Protein AF-A0AAV1IHC8-F1 (afdb_monomer_lite)

Foldseek 3Di:
DDDDDPPPVVVVVVVVVVVVVVVVVVVVVVVVVVVVVVVVVVVVVVVVVVVVVVCCVVQVPDPNNVVVVVVVVLVVVCVVVDQQDVPGHRCPCVVNPDDPDPD

Organism: NCBI:txid1274662

Structure (mmCIF, N/CA/C/O backbone):
data_AF-A0AAV1I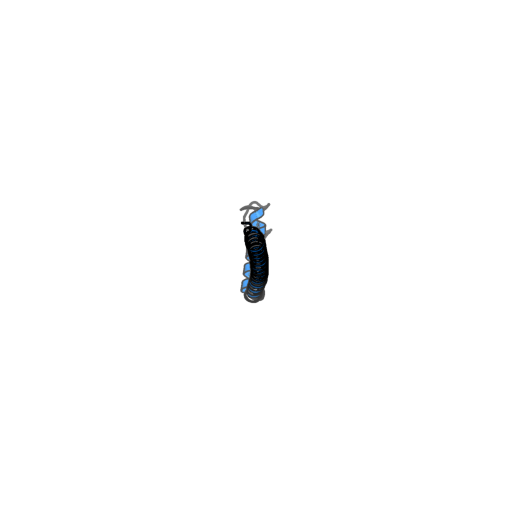HC8-F1
#
_entry.id   AF-A0AAV1IHC8-F1
#
loop_
_atom_site.group_PDB
_atom_site.id
_atom_site.type_symbol
_atom_site.label_atom_id
_atom_site.label_alt_id
_atom_site.label_comp_id
_atom_site.label_asym_id
_atom_site.label_entity_id
_atom_site.label_seq_id
_atom_site.pdbx_PDB_ins_code
_atom_site.Cartn_x
_atom_site.Cartn_y
_atom_site.Cartn_z
_atom_site.occupancy
_atom_site.B_iso_or_equiv
_atom_site.auth_seq_id
_atom_site.auth_comp_id
_atom_site.auth_asym_id
_atom_site.auth_atom_id
_atom_site.pdbx_PDB_model_num
ATOM 1 N N . MET A 1 1 ? -59.794 7.133 52.246 1.00 44.28 1 MET A N 1
ATOM 2 C CA . MET A 1 1 ? -59.517 6.422 50.977 1.00 44.28 1 MET A CA 1
ATOM 3 C C . MET A 1 1 ? -58.488 7.217 50.177 1.00 44.28 1 MET A C 1
ATOM 5 O O . MET A 1 1 ? -58.892 8.085 49.423 1.00 44.28 1 MET A O 1
ATOM 9 N N . GLN A 1 2 ? -57.182 7.010 50.379 1.00 48.47 2 GLN A N 1
ATOM 10 C CA . GLN A 1 2 ? -56.122 7.671 49.593 1.00 48.47 2 GLN A CA 1
ATOM 11 C C . GLN A 1 2 ? -54.847 6.811 49.637 1.00 48.47 2 GLN A C 1
ATOM 13 O O . GLN A 1 2 ? -54.053 6.915 50.564 1.00 48.47 2 GLN A O 1
ATOM 18 N N . LEU A 1 3 ? -54.672 5.937 48.643 1.00 55.03 3 LEU A N 1
ATOM 19 C CA . LEU A 1 3 ? -53.460 5.138 48.426 1.00 55.03 3 LEU A CA 1
ATOM 20 C C . LEU A 1 3 ? -53.226 4.989 46.915 1.00 55.03 3 LEU A C 1
ATOM 22 O O . LEU A 1 3 ? -53.580 3.966 46.345 1.00 55.03 3 LEU A O 1
ATOM 26 N N . THR A 1 4 ? -52.673 6.001 46.236 1.00 55.34 4 THR A N 1
ATOM 27 C CA . THR A 1 4 ? -52.308 5.863 44.802 1.00 55.34 4 THR A CA 1
ATOM 28 C C . THR A 1 4 ? -51.055 6.633 44.354 1.00 55.34 4 THR A C 1
ATOM 30 O O . THR A 1 4 ? -50.787 6.707 43.161 1.00 55.34 4 THR A O 1
ATOM 33 N N . LYS A 1 5 ? -50.227 7.182 45.256 1.00 55.38 5 LYS A N 1
ATOM 34 C CA . LYS A 1 5 ? -49.064 8.008 44.846 1.00 55.38 5 LYS A CA 1
ATOM 35 C C . LYS A 1 5 ? -47.709 7.291 44.751 1.00 55.38 5 LYS A C 1
ATOM 37 O O . LYS A 1 5 ? -46.762 7.896 44.265 1.00 55.38 5 LYS A O 1
ATOM 42 N N . ALA A 1 6 ? -47.598 6.030 45.173 1.00 54.00 6 ALA A N 1
ATOM 43 C CA . ALA A 1 6 ? -46.310 5.321 45.188 1.00 54.00 6 ALA A CA 1
ATOM 44 C C . ALA A 1 6 ? -45.939 4.648 43.848 1.00 54.00 6 ALA A C 1
ATOM 46 O O . ALA A 1 6 ? -44.762 4.464 43.563 1.00 54.00 6 ALA A O 1
ATOM 47 N N . SER A 1 7 ? -46.918 4.317 42.999 1.00 54.22 7 SER A N 1
ATOM 48 C CA . SER A 1 7 ? -46.681 3.485 41.808 1.00 54.22 7 SER A CA 1
ATOM 49 C C . SER A 1 7 ? -46.002 4.211 40.641 1.00 54.22 7 SER A C 1
ATOM 51 O O . SER A 1 7 ? -45.376 3.555 39.815 1.00 54.22 7 SER A O 1
ATOM 53 N N . SER A 1 8 ? -46.141 5.534 40.529 1.00 55.59 8 SER A N 1
ATOM 54 C CA . SER A 1 8 ? -45.687 6.291 39.353 1.00 55.59 8 SER A CA 1
ATOM 55 C C . SER A 1 8 ? -44.199 6.647 39.384 1.00 55.59 8 SER A C 1
ATOM 57 O O . SER A 1 8 ? -43.581 6.793 38.332 1.00 55.59 8 SER A O 1
ATOM 59 N N . THR A 1 9 ? -43.588 6.763 40.565 1.00 60.25 9 THR A N 1
ATOM 60 C CA . THR A 1 9 ? -42.170 7.141 40.695 1.00 60.25 9 THR A CA 1
ATOM 61 C C . THR A 1 9 ? -41.216 5.960 40.507 1.00 60.25 9 THR A C 1
ATOM 63 O O . THR A 1 9 ? -40.101 6.145 40.012 1.00 60.25 9 THR A O 1
ATOM 66 N N . GLU A 1 10 ? -41.639 4.740 40.848 1.00 61.47 10 GLU A N 1
ATOM 67 C CA . GLU A 1 10 ? -40.861 3.522 40.593 1.00 61.47 10 GLU A CA 1
ATOM 68 C C . GLU A 1 10 ? -40.807 3.164 39.108 1.00 61.47 10 GLU A C 1
ATOM 70 O O . GLU A 1 10 ? -39.737 2.807 38.610 1.00 61.47 10 GLU A O 1
ATOM 75 N N . THR A 1 11 ? -41.920 3.302 38.383 1.00 63.22 11 THR A N 1
ATOM 76 C CA . THR A 1 11 ? -41.960 3.069 36.932 1.00 63.22 11 THR A CA 1
ATOM 77 C C . THR A 1 11 ? -41.059 4.052 36.190 1.00 63.22 11 THR A C 1
ATOM 79 O O . THR A 1 11 ? -40.247 3.627 35.374 1.00 63.22 11 THR A O 1
ATOM 82 N N . ASP A 1 12 ? -41.091 5.333 36.563 1.00 65.56 12 ASP A N 1
ATOM 83 C CA . ASP A 1 12 ? -40.275 6.395 35.958 1.00 65.56 12 ASP A CA 1
ATOM 84 C C . ASP A 1 12 ? -38.761 6.185 36.187 1.00 65.56 12 ASP A C 1
ATOM 86 O O . ASP A 1 12 ? -37.932 6.361 35.291 1.00 65.56 12 ASP A O 1
ATOM 90 N N . ARG A 1 13 ? -38.375 5.712 37.383 1.00 69.06 13 ARG A N 1
ATOM 91 C CA . ARG A 1 13 ? -36.988 5.314 37.691 1.00 69.06 13 ARG A CA 1
ATOM 92 C C . ARG A 1 13 ? -36.529 4.095 36.891 1.00 69.06 13 ARG A C 1
ATOM 94 O O . ARG A 1 13 ? -35.365 4.039 36.485 1.00 69.06 13 ARG A O 1
ATOM 101 N N . LYS A 1 14 ? -37.410 3.114 36.691 1.00 68.75 14 LYS A N 1
ATOM 102 C CA . LYS A 1 14 ? -37.114 1.879 35.950 1.00 68.75 14 LYS A CA 1
ATOM 103 C C . LYS A 1 14 ? -36.947 2.164 34.454 1.00 68.75 14 LYS A C 1
ATOM 105 O O . LYS A 1 14 ? -36.014 1.634 33.848 1.00 68.75 14 LYS A O 1
ATOM 110 N N . ASP A 1 15 ? -37.762 3.066 33.910 1.00 71.25 15 ASP A N 1
ATOM 111 C CA . ASP A 1 15 ? -37.664 3.549 32.530 1.00 71.25 15 ASP A CA 1
ATOM 112 C C . ASP A 1 15 ? -36.340 4.285 32.287 1.00 71.25 15 ASP A C 1
ATOM 114 O O . ASP A 1 15 ? -35.543 3.867 31.442 1.00 71.25 15 ASP A O 1
ATOM 118 N N . LYS A 1 16 ? -35.997 5.249 33.154 1.00 75.12 16 LYS A N 1
ATOM 119 C CA . LYS A 1 16 ? -34.717 5.983 33.105 1.00 75.12 16 LYS A CA 1
ATOM 120 C C . LYS A 1 16 ? -33.489 5.077 33.215 1.00 75.12 16 LYS A C 1
ATOM 122 O O . LYS A 1 16 ? -32.459 5.326 32.583 1.00 75.12 16 LYS A O 1
ATOM 127 N N . LEU A 1 17 ? -33.566 4.013 34.018 1.00 79.56 17 LEU A N 1
ATOM 128 C CA . LEU A 1 17 ? -32.494 3.018 34.123 1.00 79.56 17 LEU A CA 1
ATOM 129 C C . LEU A 1 17 ? -32.356 2.203 32.828 1.00 79.56 17 LEU A C 1
ATOM 131 O O . LEU A 1 17 ? -31.241 1.866 32.423 1.00 79.56 17 LEU A O 1
ATOM 135 N N . SER A 1 18 ? -33.476 1.877 32.184 1.00 78.44 18 SER A N 1
ATOM 136 C CA . SER A 1 18 ? -33.497 1.123 30.932 1.00 78.44 18 SER A CA 1
ATOM 137 C C . SER A 1 18 ? -32.960 1.948 29.756 1.00 78.44 18 SER A C 1
ATOM 139 O O . SER A 1 18 ? -32.137 1.437 28.992 1.00 78.44 18 SER A O 1
ATOM 141 N N . GLU A 1 19 ? -33.297 3.239 29.679 1.00 79.75 19 GLU A N 1
ATOM 142 C CA . GLU A 1 19 ? -32.723 4.180 28.712 1.00 79.75 19 GLU A CA 1
ATOM 143 C C . GLU A 1 19 ? -31.221 4.360 28.919 1.00 79.75 19 GLU A C 1
ATOM 145 O O . GLU A 1 19 ? -30.454 4.221 27.967 1.00 79.75 19 GLU A O 1
ATOM 150 N N . LYS A 1 20 ? -30.765 4.565 30.164 1.00 80.00 20 LYS A N 1
ATOM 151 C CA . LYS A 1 20 ? -29.323 4.638 30.460 1.00 80.00 20 LYS A CA 1
ATOM 152 C C . LYS A 1 20 ? -28.584 3.372 30.034 1.00 80.00 20 LYS A C 1
ATOM 154 O O . LYS A 1 20 ? -27.517 3.462 29.435 1.00 80.00 20 LYS A O 1
ATOM 159 N N . LYS A 1 21 ? -29.148 2.188 30.296 1.00 84.38 21 LYS A N 1
ATOM 160 C CA . LYS A 1 21 ? -28.548 0.914 29.865 1.00 84.38 21 LYS A CA 1
ATOM 161 C C . LYS A 1 21 ? -28.519 0.769 28.342 1.00 84.38 21 LYS A C 1
ATOM 163 O O . LYS A 1 21 ? -27.548 0.226 27.822 1.00 84.38 21 LYS A O 1
ATOM 168 N N . ARG A 1 22 ? -29.543 1.242 27.625 1.00 83.88 22 ARG A N 1
ATOM 169 C CA . ARG A 1 22 ? -29.550 1.269 26.152 1.00 83.88 22 ARG A CA 1
ATOM 170 C C . ARG A 1 22 ? -28.491 2.222 25.603 1.00 83.88 22 ARG A C 1
ATOM 172 O O . ARG A 1 22 ? -27.744 1.824 24.717 1.00 83.88 22 ARG A O 1
ATOM 179 N N . ALA A 1 23 ? -28.369 3.420 26.172 1.00 82.69 23 ALA A N 1
ATOM 180 C CA . ALA A 1 23 ? -27.359 4.396 25.771 1.00 82.69 23 ALA A CA 1
ATOM 181 C C . ALA A 1 23 ? -25.928 3.875 25.997 1.00 82.69 23 ALA A C 1
ATOM 183 O O . ALA A 1 23 ? -25.079 4.004 25.119 1.00 82.69 23 ALA A O 1
ATOM 184 N N . GLU A 1 24 ? -25.661 3.227 27.134 1.00 85.31 24 GLU A N 1
ATOM 185 C CA . GLU A 1 24 ? -24.347 2.634 27.416 1.00 85.31 24 GLU A CA 1
ATOM 186 C C . GLU A 1 24 ? -24.022 1.452 26.491 1.00 85.31 24 GLU A C 1
ATOM 188 O O . GLU A 1 24 ? -22.898 1.343 26.001 1.00 85.31 24 GLU A O 1
ATOM 193 N N . ARG A 1 25 ? -25.007 0.600 26.172 1.00 89.00 25 ARG A N 1
ATOM 194 C CA . ARG A 1 25 ? -24.822 -0.465 25.170 1.00 89.00 25 ARG A CA 1
ATOM 195 C C . ARG A 1 25 ? -24.523 0.108 23.787 1.00 89.00 25 ARG A C 1
ATOM 197 O O . ARG A 1 25 ? -23.585 -0.358 23.152 1.00 89.00 25 ARG A O 1
ATOM 204 N N . ALA A 1 26 ? -25.249 1.144 23.367 1.00 85.06 26 ALA A N 1
ATOM 205 C CA . ALA A 1 26 ? -25.030 1.799 22.082 1.00 85.06 26 ALA A CA 1
ATOM 206 C C . ALA A 1 26 ? -23.615 2.394 21.976 1.00 85.06 26 ALA A C 1
ATOM 208 O O . ALA A 1 26 ? -22.932 2.178 20.979 1.00 85.06 26 ALA A O 1
ATOM 209 N N . LYS A 1 27 ? -23.119 3.065 23.025 1.00 90.00 27 LYS A N 1
ATOM 210 C CA . LYS A 1 27 ? -21.734 3.573 23.057 1.00 90.00 27 LYS A CA 1
ATOM 211 C C . LYS A 1 27 ? -20.701 2.454 22.961 1.00 90.00 27 LYS A C 1
ATOM 213 O O . LYS A 1 27 ? -19.718 2.578 22.237 1.00 90.00 27 LYS A O 1
ATOM 218 N N . HIS A 1 28 ? -20.918 1.361 23.686 1.00 89.19 28 HIS A N 1
ATOM 219 C CA . HIS A 1 28 ? -19.996 0.232 23.681 1.00 89.19 28 HIS A CA 1
ATOM 220 C C . HIS A 1 28 ? -19.968 -0.492 22.325 1.00 89.19 28 HIS A C 1
ATOM 222 O O . HIS A 1 28 ? -18.900 -0.905 21.872 1.00 89.19 28 HIS A O 1
ATOM 228 N N . GLU A 1 29 ? -21.113 -0.619 21.651 1.00 90.06 29 GLU A N 1
ATOM 229 C CA . GLU A 1 29 ? -21.183 -1.162 20.290 1.00 90.06 29 GLU A CA 1
ATOM 230 C C . GLU A 1 29 ? -20.515 -0.240 19.265 1.00 90.06 29 GLU A C 1
ATOM 232 O O . GLU A 1 29 ? -19.726 -0.725 18.453 1.00 90.06 29 GLU A O 1
ATOM 237 N N . LEU A 1 30 ? -20.729 1.077 19.355 1.00 87.44 30 LEU A N 1
ATOM 238 C CA . LEU A 1 30 ? -20.045 2.059 18.506 1.00 87.44 30 LEU A CA 1
ATOM 239 C C . LEU A 1 30 ? -18.521 2.001 18.681 1.00 87.44 30 LEU A C 1
ATOM 241 O O . LEU A 1 30 ? -17.794 1.913 17.694 1.00 87.44 30 LEU A O 1
ATOM 245 N N . HIS A 1 31 ? -18.032 1.946 19.922 1.00 87.56 31 HIS A N 1
ATOM 246 C CA . HIS A 1 31 ? -16.599 1.846 20.207 1.00 87.56 31 HIS A CA 1
ATOM 247 C C . HIS A 1 31 ? -15.988 0.526 19.703 1.00 87.56 31 HIS A C 1
ATOM 249 O O . HIS A 1 31 ? -14.870 0.499 19.187 1.00 87.56 31 HIS A O 1
ATOM 255 N N . LYS A 1 32 ? -16.722 -0.592 19.805 1.00 90.62 32 LYS A N 1
ATOM 256 C CA . LYS A 1 32 ? -16.292 -1.872 19.218 1.00 90.62 32 LYS A CA 1
ATOM 257 C C . LYS A 1 32 ? -16.218 -1.808 17.695 1.00 90.62 32 LYS A C 1
ATOM 259 O O . LYS A 1 32 ? -15.242 -2.303 17.131 1.00 90.62 32 LYS A O 1
ATOM 264 N N . ALA A 1 33 ? -17.215 -1.208 17.047 1.00 86.31 33 ALA A N 1
ATOM 265 C CA . ALA A 1 33 ? -17.231 -1.036 15.600 1.00 86.31 33 ALA A CA 1
ATOM 266 C C . ALA A 1 33 ? -16.056 -0.162 15.131 1.00 86.31 33 ALA A C 1
ATOM 268 O O . ALA A 1 33 ? -15.367 -0.513 14.175 1.00 86.31 33 ALA A O 1
ATOM 269 N N . GLU A 1 34 ? -15.762 0.923 15.846 1.00 84.06 34 GLU A N 1
ATOM 270 C CA . GLU A 1 34 ? -14.635 1.813 15.554 1.00 84.06 34 GLU A CA 1
ATOM 271 C C . GLU A 1 34 ? -13.277 1.107 15.710 1.00 84.06 34 GLU A C 1
ATOM 273 O O . GLU A 1 34 ? -12.439 1.145 14.806 1.00 84.06 34 GLU A O 1
ATOM 278 N N . LEU A 1 35 ? -13.086 0.351 16.798 1.00 86.19 35 LEU A N 1
ATOM 279 C CA . LEU A 1 35 ? -11.894 -0.480 17.001 1.00 86.19 35 LEU A CA 1
ATOM 280 C C . LEU A 1 35 ? -11.708 -1.526 15.900 1.00 86.19 35 LEU A C 1
ATOM 282 O O . LEU A 1 35 ? -10.576 -1.807 15.501 1.00 86.19 35 LEU A O 1
ATOM 286 N N . GLN A 1 36 ? -12.798 -2.137 15.434 1.00 84.50 36 GLN A N 1
ATOM 287 C CA . GLN A 1 36 ? -12.739 -3.135 14.373 1.00 84.50 36 GLN A CA 1
ATOM 288 C C . GLN A 1 36 ? -12.362 -2.495 13.034 1.00 84.50 36 GLN A C 1
ATOM 290 O O . GLN A 1 36 ? -11.480 -3.025 12.361 1.00 84.50 36 GLN A O 1
ATOM 295 N N . ARG A 1 37 ? -12.939 -1.332 12.700 1.00 75.69 37 ARG A N 1
ATOM 296 C CA . ARG A 1 37 ? -12.599 -0.564 11.491 1.00 75.69 37 ARG A CA 1
ATOM 297 C C . ARG A 1 37 ? -11.129 -0.157 11.457 1.00 75.69 37 ARG A C 1
ATOM 299 O O . ARG A 1 37 ? -10.432 -0.432 10.485 1.00 75.69 37 ARG A O 1
ATOM 306 N N . HIS A 1 38 ? -10.623 0.388 12.557 1.00 75.62 38 HIS A N 1
ATOM 307 C CA . HIS A 1 38 ? -9.222 0.788 12.653 1.00 75.62 38 HIS A CA 1
ATOM 308 C C . HIS A 1 38 ? -8.258 -0.415 12.573 1.00 75.62 38 HIS A C 1
ATOM 310 O O . HIS A 1 38 ? -7.163 -0.317 12.015 1.00 75.62 38 HIS A O 1
ATOM 316 N N . LYS A 1 39 ? -8.657 -1.589 13.089 1.00 77.62 39 LYS A N 1
ATOM 317 C CA . LYS A 1 39 ? -7.884 -2.834 12.925 1.00 77.62 39 LYS A CA 1
ATOM 318 C C . LYS A 1 39 ? -7.896 -3.342 11.484 1.00 77.62 39 LYS A 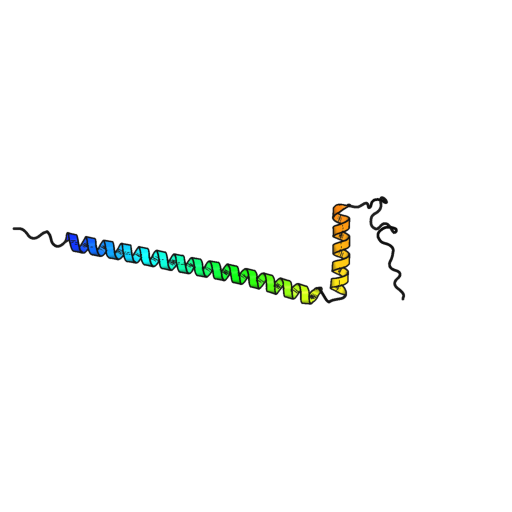C 1
ATOM 320 O O . LYS A 1 39 ? -6.846 -3.780 11.017 1.00 77.62 39 LYS A O 1
ATOM 325 N N . SER A 1 40 ? -9.036 -3.296 10.792 1.00 72.94 40 SER A N 1
ATOM 326 C CA . SER A 1 40 ? -9.101 -3.684 9.377 1.00 72.94 40 SER A CA 1
ATOM 327 C C . SER A 1 40 ? -8.267 -2.753 8.503 1.00 72.94 40 SER A C 1
ATOM 329 O O . SER A 1 40 ? -7.471 -3.241 7.710 1.00 72.94 40 SER A O 1
ATOM 331 N N . GLU A 1 41 ? -8.343 -1.440 8.721 1.00 72.94 41 GLU A N 1
ATOM 332 C CA . GLU A 1 41 ? -7.578 -0.449 7.953 1.00 72.94 41 GLU A CA 1
ATOM 333 C C . GLU A 1 41 ? -6.061 -0.664 8.111 1.00 72.94 41 GLU A C 1
ATOM 335 O O . GLU A 1 41 ? -5.337 -0.789 7.120 1.00 72.94 41 GLU A O 1
ATOM 340 N N . LYS A 1 42 ? -5.575 -0.850 9.348 1.00 75.25 42 LYS A N 1
ATOM 341 C CA . LYS A 1 42 ? -4.155 -1.168 9.603 1.00 75.25 42 LYS A CA 1
ATOM 342 C C . LYS A 1 42 ? -3.733 -2.535 9.054 1.00 75.25 42 LYS A C 1
ATOM 344 O O . LYS A 1 42 ? -2.601 -2.705 8.590 1.00 75.25 42 LYS A O 1
ATOM 349 N N . GLY A 1 43 ? -4.615 -3.531 9.118 1.00 71.75 43 GLY A N 1
ATOM 350 C CA . GLY A 1 43 ? -4.363 -4.865 8.570 1.00 71.75 43 GLY A CA 1
ATOM 351 C C . GLY A 1 43 ? -4.195 -4.847 7.049 1.00 71.75 43 GLY A C 1
ATOM 352 O O . GLY A 1 43 ? -3.278 -5.473 6.517 1.00 71.75 43 GLY A O 1
ATOM 353 N N . GLU A 1 44 ? -5.031 -4.084 6.349 1.00 71.50 44 GLU A N 1
ATOM 354 C CA . GLU A 1 44 ? -4.955 -3.943 4.896 1.00 71.50 44 GLU A CA 1
ATOM 355 C C . GLU A 1 44 ? -3.710 -3.182 4.447 1.00 71.50 44 GLU A C 1
ATOM 357 O O . GLU A 1 44 ? -3.039 -3.615 3.508 1.00 71.50 44 GLU A O 1
ATOM 362 N N . GLU A 1 45 ? -3.365 -2.086 5.125 1.00 69.62 45 GLU A N 1
ATOM 363 C CA . GLU A 1 45 ? -2.175 -1.298 4.801 1.00 69.62 45 GLU A CA 1
ATOM 364 C C . GLU A 1 45 ? -0.901 -2.139 4.962 1.00 69.62 45 GLU A C 1
ATOM 366 O O . GLU A 1 45 ? -0.094 -2.255 4.039 1.00 69.6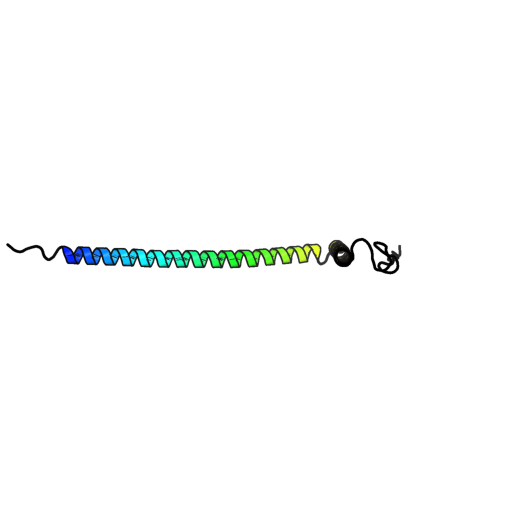2 45 GLU A O 1
ATOM 371 N N . THR A 1 46 ? -0.766 -2.836 6.095 1.00 73.88 46 THR A N 1
ATOM 372 C CA . THR A 1 46 ? 0.392 -3.707 6.348 1.00 73.88 46 THR A CA 1
ATOM 373 C C . THR A 1 46 ? 0.453 -4.906 5.401 1.00 73.88 46 THR A C 1
ATOM 375 O O . THR A 1 46 ? 1.549 -5.339 5.035 1.00 73.88 46 THR A O 1
ATOM 378 N N . SER A 1 47 ? -0.692 -5.440 4.969 1.00 76.12 47 SER A N 1
ATOM 379 C CA . SER A 1 47 ? -0.756 -6.522 3.980 1.00 76.12 47 SER A CA 1
ATOM 380 C C . SER A 1 47 ? -0.299 -6.055 2.594 1.00 76.12 47 SER A C 1
ATOM 382 O O . SER A 1 47 ? 0.576 -6.685 1.994 1.00 76.12 47 SER A O 1
ATOM 384 N N . LYS A 1 48 ? -0.799 -4.903 2.125 1.00 75.81 48 LYS A N 1
ATOM 385 C CA . LYS A 1 48 ? -0.390 -4.283 0.851 1.00 75.81 48 LYS A CA 1
ATOM 386 C C . LYS A 1 48 ? 1.111 -3.992 0.836 1.00 75.81 48 LYS A C 1
ATOM 388 O O . LYS A 1 48 ? 1.800 -4.335 -0.123 1.00 75.81 48 LYS A O 1
ATOM 393 N N . LEU A 1 49 ? 1.642 -3.454 1.934 1.00 79.50 49 LEU A N 1
ATOM 394 C CA . LEU A 1 49 ? 3.064 -3.130 2.069 1.00 79.50 49 LEU A CA 1
ATOM 395 C C . LEU A 1 49 ? 3.940 -4.398 2.069 1.00 79.50 49 LEU A C 1
ATOM 397 O O . LEU A 1 49 ? 4.964 -4.455 1.387 1.00 79.50 49 LEU A O 1
ATOM 401 N N . LYS A 1 50 ? 3.502 -5.470 2.747 1.00 81.12 50 LYS A N 1
ATOM 402 C CA . LYS A 1 50 ? 4.167 -6.787 2.696 1.00 81.12 50 LYS A CA 1
ATOM 403 C C . LYS A 1 50 ? 4.128 -7.412 1.301 1.00 81.12 50 LYS A C 1
ATOM 405 O O . LYS A 1 50 ? 5.109 -8.038 0.896 1.00 81.12 50 LYS A O 1
ATOM 410 N N . GLN A 1 51 ? 3.024 -7.272 0.571 1.00 81.25 51 GLN A N 1
ATOM 411 C CA . GLN A 1 51 ? 2.900 -7.783 -0.793 1.00 81.25 51 GLN A CA 1
ATOM 412 C C . GLN A 1 51 ? 3.828 -7.032 -1.756 1.00 81.25 51 GLN A C 1
ATOM 414 O O . GLN A 1 51 ? 4.563 -7.677 -2.506 1.00 81.25 51 GLN A O 1
ATOM 419 N N . ALA A 1 52 ? 3.875 -5.701 -1.667 1.00 79.56 52 ALA A N 1
ATOM 420 C CA . ALA A 1 52 ? 4.786 -4.868 -2.449 1.00 79.56 52 ALA A CA 1
ATOM 421 C C . ALA A 1 52 ? 6.260 -5.223 -2.179 1.00 79.56 52 ALA A C 1
ATOM 423 O O . ALA A 1 52 ? 7.036 -5.434 -3.110 1.00 79.56 52 ALA A O 1
ATOM 424 N N . LEU A 1 53 ? 6.643 -5.402 -0.908 1.00 79.81 53 LEU A N 1
ATOM 425 C CA . LEU A 1 53 ? 7.998 -5.826 -0.533 1.00 79.81 53 LEU A CA 1
ATOM 426 C C . LEU A 1 53 ? 8.364 -7.211 -1.088 1.00 79.81 53 LEU A C 1
ATOM 428 O O . LEU A 1 53 ? 9.497 -7.421 -1.523 1.00 79.81 53 LEU A O 1
ATOM 432 N N . ARG A 1 54 ? 7.421 -8.164 -1.104 1.00 78.69 54 ARG A N 1
ATOM 433 C CA . ARG A 1 54 ? 7.651 -9.487 -1.710 1.00 78.69 54 ARG A CA 1
ATOM 434 C C . ARG A 1 54 ? 7.899 -9.378 -3.210 1.00 78.69 54 ARG A C 1
ATOM 436 O O . ARG A 1 54 ? 8.851 -9.987 -3.683 1.00 78.69 54 ARG A O 1
ATOM 443 N N . GLN A 1 55 ? 7.098 -8.586 -3.922 1.00 74.69 55 GLN A N 1
ATOM 444 C CA . GLN A 1 55 ? 7.264 -8.352 -5.360 1.00 74.69 55 GLN A CA 1
ATOM 445 C C . GLN A 1 55 ? 8.605 -7.678 -5.679 1.00 74.69 55 GLN A C 1
ATOM 447 O O . GLN A 1 55 ? 9.323 -8.127 -6.572 1.00 74.69 55 GLN A O 1
ATOM 452 N N . LEU A 1 56 ? 8.995 -6.662 -4.903 1.00 74.50 56 LEU A N 1
ATOM 453 C CA . LEU A 1 56 ? 10.303 -6.014 -5.033 1.00 74.50 56 LEU A CA 1
ATOM 454 C C . LEU A 1 56 ? 11.452 -6.999 -4.798 1.00 74.50 56 LEU A C 1
ATOM 456 O O . LEU A 1 56 ? 12.424 -6.989 -5.544 1.00 74.50 56 LEU A O 1
ATOM 460 N N . ARG A 1 57 ? 11.338 -7.903 -3.819 1.00 71.38 57 ARG A N 1
ATOM 461 C CA . ARG A 1 57 ? 12.390 -8.893 -3.548 1.00 71.38 57 ARG A CA 1
ATOM 462 C C . ARG A 1 57 ? 12.490 -9.971 -4.627 1.00 71.38 57 ARG A C 1
ATOM 464 O O . ARG A 1 57 ? 13.591 -10.421 -4.927 1.00 71.38 57 ARG A O 1
ATOM 471 N N . THR A 1 58 ? 11.365 -10.416 -5.189 1.00 67.88 58 THR A N 1
ATOM 472 C CA . THR A 1 58 ? 11.354 -11.467 -6.220 1.00 67.88 58 THR A CA 1
ATOM 473 C C . THR A 1 58 ? 11.764 -10.949 -7.592 1.00 67.88 58 THR A C 1
ATOM 475 O O . THR A 1 58 ? 12.446 -11.661 -8.325 1.00 67.88 58 THR A O 1
ATOM 478 N N . PHE A 1 59 ? 11.375 -9.723 -7.946 1.00 63.97 59 PHE A N 1
ATOM 479 C CA . PHE A 1 59 ? 11.613 -9.176 -9.282 1.00 63.97 59 PHE A CA 1
ATOM 480 C C . PHE A 1 59 ? 12.727 -8.124 -9.306 1.00 63.97 59 PHE A C 1
ATOM 482 O O . PHE A 1 59 ? 13.528 -8.133 -10.236 1.00 63.97 59 PHE A O 1
ATOM 489 N N . GLY A 1 60 ? 12.869 -7.294 -8.272 1.00 61.81 60 GLY A N 1
ATOM 490 C CA . GLY A 1 60 ? 13.759 -6.124 -8.256 1.00 61.81 60 GLY A CA 1
ATOM 491 C C . GLY A 1 60 ? 15.268 -6.399 -8.271 1.00 61.81 60 GLY A C 1
ATOM 492 O O . GLY A 1 60 ? 16.029 -5.487 -8.568 1.00 61.81 60 GLY A O 1
ATOM 493 N N . HIS A 1 61 ? 15.717 -7.633 -8.011 1.00 64.69 61 HIS A N 1
ATOM 494 C CA . HIS A 1 61 ? 17.145 -8.008 -8.052 1.00 64.69 61 HIS A CA 1
ATOM 495 C C . HIS A 1 61 ? 17.453 -9.166 -9.009 1.00 64.69 61 HIS A C 1
ATOM 497 O O . HIS A 1 61 ? 18.524 -9.770 -8.954 1.00 64.69 61 HIS A O 1
ATOM 503 N N . SER A 1 62 ? 16.507 -9.518 -9.879 1.00 72.62 62 SER A N 1
ATOM 504 C CA . SER A 1 62 ? 16.718 -10.564 -10.878 1.00 72.62 62 SER A CA 1
ATOM 505 C C . SER A 1 62 ? 17.084 -9.938 -12.225 1.00 72.62 62 SER A C 1
ATOM 507 O O . SER A 1 62 ? 16.480 -8.946 -12.631 1.00 72.62 62 SER A O 1
ATOM 509 N N . LYS A 1 63 ? 18.000 -10.561 -12.986 1.00 78.06 63 LYS A N 1
ATOM 510 C CA . LYS A 1 63 ? 18.297 -10.144 -14.376 1.00 78.06 63 LYS A CA 1
ATOM 511 C C . LYS A 1 63 ? 17.032 -10.057 -15.240 1.00 78.06 63 LYS A C 1
ATOM 513 O O . LYS A 1 63 ? 16.953 -9.254 -16.166 1.00 78.06 63 LYS A O 1
ATOM 518 N N . ARG A 1 64 ? 16.040 -10.905 -14.940 1.00 76.31 64 ARG A N 1
ATOM 519 C CA . ARG A 1 64 ? 14.729 -10.895 -15.591 1.00 76.31 64 ARG A CA 1
ATOM 520 C C . ARG A 1 64 ? 13.939 -9.633 -15.246 1.00 76.31 64 ARG A C 1
ATOM 522 O O . ARG A 1 64 ? 13.453 -8.985 -16.161 1.00 76.31 64 ARG A O 1
ATOM 529 N N . GLY A 1 65 ? 13.857 -9.260 -13.972 1.00 73.38 65 GLY A N 1
ATOM 530 C CA . GLY A 1 65 ? 13.155 -8.050 -13.549 1.00 73.38 65 GLY A CA 1
ATOM 531 C C . GLY A 1 65 ? 13.838 -6.762 -14.002 1.00 73.38 65 GLY A C 1
ATOM 532 O O . GLY A 1 65 ? 13.148 -5.837 -14.404 1.00 73.38 65 GLY A O 1
ATOM 533 N N . GLU A 1 66 ? 15.172 -6.714 -14.070 1.00 76.56 66 GLU A N 1
ATOM 534 C CA . GLU A 1 66 ? 15.888 -5.584 -14.688 1.00 76.56 66 GLU A CA 1
ATOM 535 C C . GLU A 1 66 ? 15.563 -5.440 -16.182 1.00 76.56 66 GLU A C 1
ATOM 537 O O . GLU A 1 66 ? 15.379 -4.330 -16.692 1.00 76.56 66 GLU A O 1
ATOM 542 N N . ARG A 1 67 ? 15.472 -6.566 -16.901 1.00 80.50 67 ARG A N 1
ATOM 543 C CA . ARG A 1 67 ? 15.068 -6.576 -18.309 1.00 80.50 67 ARG A CA 1
ATOM 544 C C . ARG A 1 67 ? 13.617 -6.126 -18.474 1.00 80.50 67 ARG A C 1
ATOM 546 O O . ARG A 1 67 ? 13.356 -5.268 -19.313 1.00 80.50 67 ARG A O 1
ATOM 553 N N . GLU A 1 68 ? 12.698 -6.677 -17.686 1.00 80.06 68 GLU A N 1
ATOM 554 C CA . GLU A 1 68 ? 11.275 -6.320 -17.719 1.00 80.06 68 GLU A CA 1
ATOM 555 C C . GLU A 1 68 ? 11.062 -4.843 -17.349 1.00 80.06 68 GLU A C 1
ATOM 557 O O . GLU A 1 68 ? 10.328 -4.152 -18.049 1.00 80.06 68 GLU A O 1
ATOM 562 N N . ALA A 1 69 ? 11.779 -4.314 -16.352 1.00 79.12 69 ALA A N 1
ATOM 563 C CA . ALA A 1 69 ? 11.749 -2.896 -15.989 1.00 79.12 69 ALA A CA 1
ATOM 564 C C . ALA A 1 69 ? 12.260 -1.992 -17.123 1.00 79.12 69 ALA A C 1
ATOM 566 O O . ALA A 1 69 ? 11.660 -0.961 -17.420 1.00 79.12 69 ALA A O 1
ATOM 567 N N . ARG A 1 70 ? 13.339 -2.388 -17.815 1.00 79.81 70 ARG A N 1
ATOM 568 C CA . ARG A 1 70 ? 13.849 -1.645 -18.978 1.00 79.81 70 ARG A CA 1
ATOM 569 C C . ARG A 1 70 ? 12.856 -1.661 -20.142 1.00 79.81 70 ARG A C 1
ATOM 571 O O . ARG A 1 70 ? 12.696 -0.648 -20.817 1.00 79.81 70 ARG A O 1
ATOM 578 N N . GLU A 1 71 ? 12.216 -2.799 -20.403 1.00 82.06 71 GLU A N 1
ATOM 579 C CA . GLU A 1 71 ? 11.189 -2.918 -21.443 1.00 82.06 71 GLU A CA 1
ATOM 580 C C . GLU A 1 71 ? 9.925 -2.116 -21.085 1.00 82.06 71 GLU A C 1
ATOM 582 O O . GLU A 1 71 ? 9.381 -1.442 -21.959 1.00 82.06 71 GLU A O 1
ATOM 587 N N . ALA A 1 72 ? 9.506 -2.111 -19.816 1.00 82.00 72 ALA A N 1
ATOM 588 C CA . ALA A 1 72 ? 8.396 -1.298 -19.317 1.00 82.00 72 ALA A CA 1
ATOM 589 C C . ALA A 1 72 ? 8.679 0.205 -19.456 1.00 82.00 72 ALA A C 1
ATOM 591 O O . ALA A 1 72 ? 7.893 0.905 -20.085 1.00 82.00 72 ALA A O 1
ATOM 592 N N . ALA A 1 73 ? 9.846 0.678 -19.011 1.00 80.31 73 ALA A N 1
ATOM 593 C CA . ALA A 1 73 ? 10.241 2.081 -19.154 1.00 80.31 73 ALA A CA 1
ATOM 594 C C . ALA A 1 73 ? 10.336 2.518 -20.628 1.00 80.31 73 ALA A C 1
ATOM 596 O O . ALA A 1 73 ? 10.014 3.653 -20.974 1.00 80.31 73 ALA A O 1
ATOM 597 N N . LYS A 1 74 ? 10.760 1.619 -21.531 1.00 77.44 74 LYS A N 1
ATOM 598 C CA . LYS A 1 74 ? 10.709 1.879 -22.978 1.00 77.44 74 LYS A CA 1
ATOM 599 C C . LYS A 1 74 ? 9.268 2.016 -23.467 1.00 77.44 74 LYS A C 1
ATOM 601 O O . LYS A 1 74 ? 8.989 2.923 -24.239 1.00 77.44 74 LYS A O 1
ATOM 606 N N . ARG A 1 75 ? 8.357 1.142 -23.028 1.00 78.44 75 ARG A N 1
ATOM 607 C CA . ARG A 1 75 ? 6.934 1.241 -23.384 1.00 78.44 75 ARG A CA 1
ATOM 608 C C . ARG A 1 75 ? 6.302 2.524 -22.862 1.00 78.44 75 ARG A C 1
ATOM 610 O O . ARG A 1 75 ? 5.580 3.134 -23.627 1.00 78.44 75 ARG A O 1
ATOM 617 N N . GLU A 1 76 ? 6.596 2.956 -21.639 1.00 79.00 76 GLU A N 1
ATOM 618 C CA . GLU A 1 76 ? 6.078 4.219 -21.087 1.00 79.00 76 GLU A CA 1
ATOM 619 C C . GLU A 1 76 ? 6.549 5.430 -21.900 1.00 79.00 76 GLU A C 1
ATOM 621 O O . GLU A 1 76 ? 5.726 6.216 -22.355 1.00 79.00 76 GLU A O 1
ATOM 626 N N . LYS A 1 77 ? 7.851 5.516 -22.208 1.00 70.69 77 LYS A N 1
ATOM 627 C CA . LYS A 1 77 ? 8.394 6.575 -23.083 1.00 70.6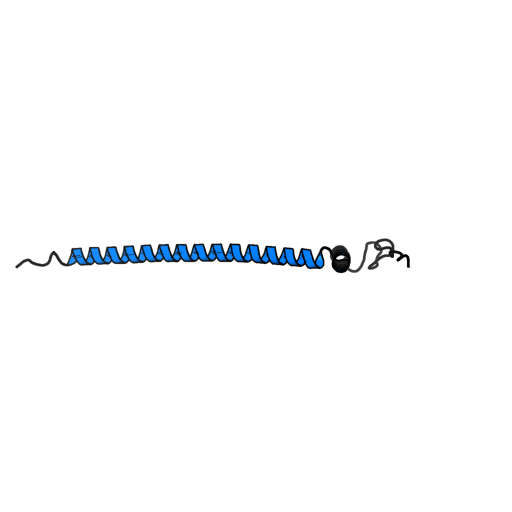9 77 LYS A CA 1
ATOM 628 C C . LYS A 1 77 ? 7.741 6.607 -24.469 1.00 70.69 77 LYS A C 1
ATOM 630 O O . LYS A 1 77 ? 7.630 7.666 -25.083 1.00 70.69 77 LYS A O 1
ATOM 635 N N . HIS A 1 78 ? 7.334 5.446 -24.977 1.00 69.25 78 HIS A N 1
ATOM 636 C CA . HIS A 1 78 ? 6.662 5.318 -26.270 1.00 69.25 78 HIS A CA 1
ATOM 637 C C . HIS A 1 78 ? 5.133 5.387 -26.183 1.00 69.25 78 HIS A C 1
ATOM 639 O O . HIS A 1 78 ? 4.483 5.591 -27.198 1.00 69.25 78 HIS A O 1
ATOM 645 N N . ALA A 1 79 ? 4.542 5.267 -24.995 1.00 70.69 79 ALA A N 1
ATOM 646 C CA . ALA A 1 79 ? 3.111 5.462 -24.798 1.00 70.69 79 ALA A CA 1
ATOM 647 C C . ALA A 1 79 ? 2.742 6.941 -24.972 1.00 70.69 79 ALA A C 1
ATOM 649 O O . ALA A 1 79 ? 1.707 7.239 -25.556 1.00 70.69 79 ALA A O 1
ATOM 650 N N . GLU A 1 80 ? 3.618 7.852 -24.535 1.00 65.12 80 GLU A N 1
ATOM 651 C CA . GLU A 1 80 ? 3.447 9.299 -24.730 1.00 65.12 80 GLU A CA 1
ATOM 652 C C . GLU A 1 80 ? 3.722 9.752 -26.172 1.00 65.12 80 GLU A C 1
ATOM 654 O O . GLU A 1 80 ? 3.082 10.684 -26.648 1.00 65.12 80 GLU A O 1
ATOM 659 N N . THR A 1 81 ? 4.648 9.096 -26.883 1.00 62.81 81 THR A N 1
ATOM 660 C CA . THR A 1 81 ? 5.034 9.462 -28.264 1.00 62.81 81 THR A CA 1
ATOM 661 C C . THR A 1 81 ? 4.293 8.673 -29.353 1.00 62.81 81 THR A C 1
ATOM 663 O O . THR A 1 81 ? 4.311 9.058 -30.516 1.00 62.81 81 THR A O 1
ATOM 666 N N . GLY A 1 82 ? 3.576 7.603 -29.003 1.00 65.69 82 GLY A N 1
ATOM 667 C CA . GLY A 1 82 ? 2.847 6.769 -29.959 1.00 65.69 82 GLY A CA 1
ATOM 668 C C . GLY A 1 82 ? 3.754 5.859 -30.802 1.00 65.69 82 GLY A C 1
ATOM 669 O O . GLY A 1 82 ? 4.818 5.416 -30.370 1.00 65.69 82 GLY A O 1
ATOM 670 N N . SER A 1 83 ? 3.306 5.538 -32.022 1.00 64.31 83 SER A N 1
ATOM 671 C CA . SER A 1 83 ? 4.012 4.627 -32.950 1.00 64.31 83 SER A CA 1
ATOM 672 C C . SER A 1 83 ? 5.181 5.289 -33.693 1.00 64.31 83 SER A C 1
ATOM 674 O O . SER A 1 83 ? 5.861 4.639 -34.488 1.00 64.31 83 SER A O 1
ATOM 676 N N . GLU A 1 84 ? 5.425 6.575 -33.450 1.00 67.19 84 GLU A N 1
ATOM 677 C CA . GLU A 1 84 ? 6.379 7.394 -34.186 1.00 67.19 84 GLU A CA 1
ATOM 678 C C . GLU A 1 84 ? 7.230 8.173 -33.180 1.00 67.19 84 GLU A C 1
ATOM 680 O O . GLU A 1 84 ? 6.723 8.872 -32.312 1.00 67.19 84 GLU A O 1
ATOM 685 N N . CYS A 1 85 ? 8.553 8.032 -33.254 1.00 74.69 85 CYS A N 1
ATOM 686 C CA . CYS A 1 85 ? 9.429 9.010 -32.612 1.00 74.69 85 CYS A CA 1
ATOM 687 C C . CYS A 1 85 ? 9.541 10.256 -33.508 1.00 74.69 85 CYS A C 1
ATOM 689 O O . CYS A 1 85 ? 9.070 10.242 -34.641 1.00 74.69 85 CYS A O 1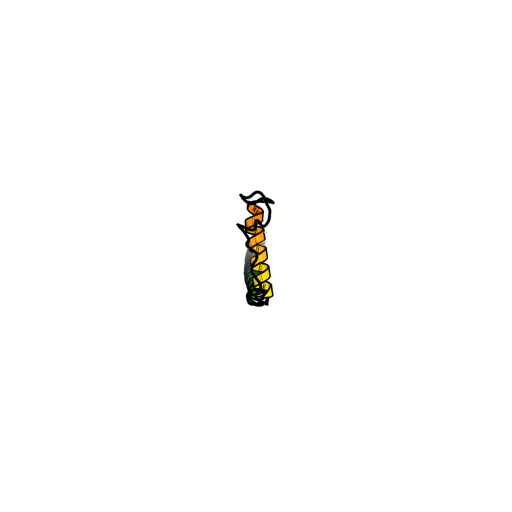
ATOM 691 N N . GLU A 1 86 ? 10.273 11.288 -33.083 1.00 73.31 86 GLU A N 1
ATOM 692 C CA . GLU A 1 86 ? 10.555 12.484 -33.910 1.00 73.31 86 GLU A CA 1
ATOM 693 C C . GLU A 1 86 ? 11.202 12.174 -35.279 1.00 73.31 86 GLU A C 1
ATOM 695 O O . GLU A 1 86 ? 11.199 13.006 -36.179 1.00 73.31 86 GLU A O 1
ATOM 700 N N . HIS A 1 87 ? 11.732 10.961 -35.461 1.00 76.50 87 HIS A N 1
ATOM 701 C C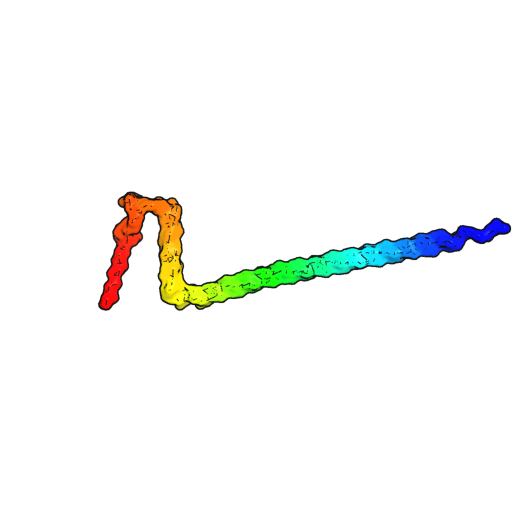A . HIS A 1 87 ? 12.310 10.467 -36.713 1.00 76.50 87 HIS A CA 1
ATOM 702 C C . HIS A 1 87 ? 11.322 9.622 -37.549 1.00 76.50 87 HIS A C 1
ATOM 704 O O . HIS A 1 87 ? 11.739 8.961 -38.498 1.00 76.50 87 HIS A O 1
ATOM 710 N N . GLY A 1 88 ? 10.038 9.584 -37.175 1.00 69.31 88 GLY A N 1
ATOM 711 C CA . GLY A 1 88 ? 8.947 8.957 -37.930 1.00 69.31 88 GLY A CA 1
ATOM 712 C C . GLY A 1 88 ? 8.855 7.428 -37.856 1.00 69.31 88 GLY A C 1
ATOM 713 O O . GLY A 1 88 ? 8.101 6.837 -38.620 1.00 69.31 88 GLY A O 1
ATOM 714 N N . VAL A 1 89 ? 9.623 6.749 -36.988 1.00 71.12 89 VAL A N 1
ATOM 715 C CA . VAL A 1 89 ? 9.626 5.270 -36.917 1.00 71.12 89 VAL A CA 1
ATOM 716 C C . VAL A 1 89 ? 9.738 4.751 -35.480 1.00 71.12 89 VAL A C 1
ATOM 718 O O . VAL A 1 89 ? 10.632 5.152 -34.728 1.00 71.12 89 VAL A O 1
ATOM 721 N N . TRP A 1 90 ? 8.898 3.778 -35.105 1.00 70.06 90 TRP A N 1
ATOM 722 C CA . TRP A 1 90 ? 9.028 3.053 -33.834 1.00 70.06 90 TRP A CA 1
ATOM 723 C C . TRP A 1 90 ? 10.390 2.339 -33.755 1.00 70.06 90 TRP A C 1
ATOM 725 O O . TRP A 1 90 ? 10.754 1.550 -34.625 1.00 70.06 90 TRP A O 1
ATOM 735 N N . ARG A 1 91 ? 11.148 2.579 -32.673 1.00 71.38 91 ARG A N 1
ATOM 736 C CA . ARG A 1 91 ? 12.486 1.998 -32.412 1.00 71.38 91 ARG A CA 1
ATOM 737 C C . ARG A 1 91 ? 13.527 2.442 -33.441 1.00 71.38 91 ARG A C 1
ATOM 739 O O . ARG A 1 91 ? 14.401 1.679 -33.848 1.00 71.38 91 ARG A O 1
ATOM 746 N N . CYS A 1 92 ? 13.423 3.706 -33.834 1.00 76.00 92 CYS A N 1
ATOM 747 C CA . CYS A 1 92 ? 14.445 4.489 -34.515 1.00 76.00 92 CYS A CA 1
ATOM 748 C C . CYS A 1 92 ? 15.863 4.123 -34.030 1.00 76.00 92 CYS A C 1
ATOM 750 O O . CYS A 1 92 ? 16.148 4.191 -32.837 1.00 76.00 92 CYS A O 1
ATOM 752 N N . ARG A 1 93 ? 16.773 3.754 -34.946 1.00 75.69 93 ARG A N 1
ATOM 753 C CA . ARG A 1 93 ? 18.164 3.364 -34.610 1.00 75.69 93 ARG A CA 1
ATOM 754 C C . ARG A 1 93 ? 18.995 4.504 -34.011 1.00 75.69 93 ARG A C 1
ATOM 756 O O . ARG A 1 93 ? 20.037 4.235 -33.423 1.00 75.69 93 ARG A O 1
ATOM 763 N N . ILE A 1 94 ? 18.543 5.748 -34.180 1.00 77.81 94 ILE A N 1
ATOM 764 C CA . ILE A 1 94 ? 19.137 6.947 -33.572 1.00 77.81 94 ILE A CA 1
ATOM 765 C C . ILE A 1 94 ? 18.752 7.017 -32.081 1.00 77.81 94 ILE A C 1
ATOM 767 O O . ILE A 1 94 ? 19.585 7.320 -31.236 1.00 77.81 94 ILE A O 1
ATOM 771 N N . CYS A 1 95 ? 17.510 6.654 -31.755 1.00 75.06 95 CYS A N 1
ATOM 772 C CA . CYS A 1 95 ? 16.885 6.764 -30.439 1.00 75.06 95 CYS A CA 1
ATOM 773 C C . CYS A 1 95 ? 17.086 5.496 -29.582 1.00 75.06 95 CYS A C 1
ATOM 775 O O . CYS A 1 95 ? 17.242 5.579 -28.367 1.00 75.06 95 CYS A O 1
ATOM 777 N N . ASP A 1 96 ? 17.065 4.312 -30.207 1.00 73.12 96 ASP A N 1
ATOM 778 C CA . ASP A 1 96 ? 17.284 2.993 -29.594 1.00 73.12 96 ASP A CA 1
ATOM 779 C C . ASP A 1 96 ? 18.355 2.221 -30.394 1.00 73.12 96 ASP A C 1
ATOM 781 O O . ASP A 1 96 ? 18.035 1.286 -31.139 1.00 73.12 96 ASP A O 1
ATOM 785 N N . PRO A 1 97 ? 19.639 2.624 -30.307 1.00 78.00 97 PRO A N 1
ATOM 786 C CA . PRO A 1 97 ? 20.708 1.965 -31.044 1.00 78.00 97 PRO A CA 1
ATOM 787 C C . PRO A 1 97 ? 20.866 0.501 -30.597 1.00 78.00 97 PRO A C 1
ATOM 789 O O . PRO A 1 97 ? 20.799 0.200 -29.398 1.00 78.00 97 PRO A O 1
ATOM 792 N N . PRO A 1 98 ? 21.107 -0.439 -31.532 1.00 77.69 98 PRO A N 1
ATOM 793 C CA . PRO A 1 98 ? 21.256 -1.845 -31.192 1.00 77.69 98 PRO A CA 1
ATOM 794 C C . PRO A 1 98 ? 22.480 -2.042 -30.295 1.00 77.69 98 PRO A C 1
ATOM 796 O O . PRO A 1 98 ? 23.617 -1.764 -30.679 1.00 77.69 98 PRO A O 1
ATOM 799 N N . GLN A 1 99 ? 22.243 -2.559 -29.091 1.00 75.62 99 GLN A N 1
ATOM 800 C CA . GLN A 1 99 ? 23.307 -2.965 -28.181 1.00 75.62 99 GLN A CA 1
ATOM 801 C C . GLN A 1 99 ? 24.047 -4.142 -28.823 1.00 75.62 99 GLN A C 1
ATOM 803 O O . GLN A 1 99 ? 23.484 -5.230 -28.963 1.00 75.62 99 GLN A O 1
ATOM 808 N N . ARG A 1 100 ? 25.300 -3.932 -29.245 1.00 68.62 100 ARG A N 1
ATOM 809 C CA . ARG A 1 100 ? 26.160 -5.022 -29.721 1.00 68.62 100 ARG A CA 1
ATOM 810 C C . ARG A 1 100 ? 26.368 -5.997 -28.565 1.00 68.62 100 ARG A C 1
ATOM 812 O O . ARG A 1 100 ? 27.145 -5.726 -27.654 1.00 68.62 100 ARG A O 1
ATOM 819 N N . THR A 1 101 ? 25.690 -7.138 -28.602 1.00 64.31 101 THR A N 1
ATOM 820 C CA . THR A 1 101 ? 26.024 -8.268 -27.739 1.00 64.31 101 THR A CA 1
ATOM 821 C C . THR A 1 101 ? 27.402 -8.761 -28.167 1.00 64.31 101 THR A C 1
ATOM 823 O O . THR A 1 101 ? 27.532 -9.362 -29.235 1.00 64.31 101 THR A O 1
ATOM 826 N N . LYS A 1 102 ? 28.445 -8.463 -27.383 1.00 61.19 102 LYS A N 1
ATOM 827 C CA . LYS A 1 102 ? 29.721 -9.174 -27.508 1.00 61.19 102 LYS A CA 1
ATOM 828 C C . LYS A 1 102 ? 29.415 -10.641 -27.187 1.00 61.19 102 LYS A C 1
ATOM 830 O O . LYS A 1 102 ? 29.002 -10.928 -26.065 1.00 61.19 102 LYS A O 1
ATOM 835 N N . ARG A 1 103 ? 29.460 -11.494 -28.214 1.00 54.09 103 ARG A N 1
ATOM 836 C CA . ARG A 1 103 ? 29.436 -12.951 -28.056 1.00 54.09 103 ARG A CA 1
ATOM 837 C C . ARG A 1 103 ? 30.694 -13.404 -27.335 1.00 54.09 103 ARG A C 1
ATOM 839 O O . ARG A 1 103 ? 31.741 -12.762 -27.574 1.00 54.09 103 ARG A O 1
#

pLDDT: mean 73.63, std 9.55, range [44.28, 90.62]

Sequence (103 aa):
MQLTKASSTETDRKDKLSEKKRAERAKHELHKAELQRHKSEKGEETSKLKQALRQLRTFGHSKRGEREAREAAKREKHAETGSECEHGVWRCRICDPPQRTKR

Secondary structure (DSSP, 8-state):
----SSHHHHHHHHHHHHHHHHHHHHHHHHHHHHHHHHHHHHHHHHHHHHHHHHHHHHHTTSHHHHHHHHHHHHHHHHHHHTT--TTSSTT-TTTS-------

Radius of gyration: 35.22 Å; chains: 1; bounding box: 89×25×89 Å